Protein AF-K7LRM0-F1 (afdb_monomer)

Organism: Glycine max (NCBI:txid3847)

Nearest PDB structures (foldseek):
  7x8k-assembly1_A  TM=9.195E-01  e=2.217E-17  Arabidopsis thaliana
  7x8j-assembly2_B  TM=9.019E-01  e=2.367E-17  Arabidopsis thaliana
  7x8k-assembly4_D  TM=9.002E-01  e=2.076E-17  Arabidopsis thaliana
  7d73-assembly1_A  TM=8.887E-01  e=2.145E-09  Homo sapiens
  7d72-assembly1_C  TM=8.377E-01  e=1.761E-09  Homo sapiens

pLDDT: mean 86.2, std 14.59, range [34.66, 98.19]

Mean predicted aligned error: 10.15 Å

Solvent-accessible surface area (backbone atoms only — not comparable to full-atom values): 10255 Å² total; per-residue (Å²): 134,84,72,93,77,78,64,84,67,49,74,66,57,51,50,52,51,51,52,53,51,50,50,46,56,53,48,26,69,75,68,73,47,92,81,83,89,81,85,73,94,58,91,22,55,79,35,19,65,56,38,74,39,41,78,78,66,56,62,92,81,63,61,66,46,81,47,70,46,90,50,52,51,60,67,73,61,59,68,61,54,50,54,52,44,64,74,66,71,44,36,31,29,40,33,31,33,76,55,85,73,77,83,55,101,66,82,85,71,59,67,35,81,50,52,39,35,46,30,31,55,72,47,63,76,66,51,62,88,45,73,34,46,40,72,80,45,45,44,48,53,33,43,75,70,71,24,52,43,79,46,74,58,67,83,88,47,60,78,45,59,66,85,60,87,75,132

Radius of gyration: 18.6 Å; Cα contacts (8 Å, |Δi|>4): 193; chains: 1; bounding box: 40×34×62 Å

Secondary structure (DSSP, 8-state):
---TT-----HHHHHHHHHHHHHHHHHHHHH---------SS--TTTHHHHHTHHHH--SS---EEEE-TTEEE---HHHHHHHHHHHT-SEEEEEEE--SPPPSS---SEEEEEEEEE-GGGGGS--SSS--IIIIIHHHHHHTT-EEEEEPPTTS-EEETTPPP-

InterPro domains:
  IPR005835 Nucleotidyl transferase domain [PF00483] (24-92)
  IPR029044 Nucleotide-diphospho-sugar transferases [G3DSA:3.90.550.10] (18-167)
  IPR029044 Nucleotide-diphospho-sugar transferases [SSF53448] (30-165)
  IPR050486 Mannose-1-phosphate guanyltransferase [PTHR22572] (22-97)

Foldseek 3Di:
DDDPPPPPQDPVNVVVVVVVVVVQVVCCVVVVDHDDDFDDPDAQEPCLSCLRCLVVVDDPVQAWDKFADPQKDKDDPPVVQRVVCVVQVAQKEWEKEFAPDPADPDHPDRIDTLRMMTGGSVLSVQDDNHNDYCVPGSVVVSVVVVRYHYHYDDPVMDIDGHPPDDD

Sequence (167 aa):
MASPLETFISPWNFCILMAMLNFKNVSEAELGLKITLSEEAEPLDTTGPLALAKDLLLDASREPFLVLNAYITNDYPLKQIIDFHIEHDGEATELVSQSFQEIPQKFVGNRVNAGVYLMNPSVLNRIELTPTSMETKVFLNTVADRKLYAMFLPHEGFWMEIGGQRD

Structure (mmCIF, N/CA/C/O backbone):
data_AF-K7LRM0-F1
#
_entry.id   AF-K7LRM0-F1
#
loop_
_atom_site.group_PDB
_atom_site.id
_atom_site.type_symbol
_atom_site.label_atom_id
_atom_site.label_alt_id
_atom_site.label_comp_id
_atom_site.label_asym_id
_atom_site.label_entity_id
_atom_site.label_seq_id
_atom_site.pdbx_PDB_ins_code
_atom_site.Cartn_x
_atom_site.Cartn_y
_atom_site.Cartn_z
_atom_site.occupancy
_atom_site.B_iso_or_equiv
_atom_site.auth_seq_id
_atom_site.auth_comp_id
_atom_site.auth_asym_id
_atom_site.auth_atom_id
_atom_site.pdbx_PDB_model_num
ATOM 1 N N . MET A 1 1 ? 9.275 -13.495 40.852 1.00 35.97 1 MET A N 1
ATOM 2 C CA . MET A 1 1 ? 9.362 -14.004 39.469 1.00 35.97 1 MET A CA 1
ATOM 3 C C . MET A 1 1 ? 9.220 -12.810 38.548 1.00 35.97 1 MET A C 1
ATOM 5 O O . MET A 1 1 ? 8.148 -12.222 38.529 1.00 35.97 1 MET A O 1
ATOM 9 N N . ALA A 1 2 ? 10.304 -12.400 37.891 1.00 34.66 2 ALA A N 1
ATOM 10 C CA . ALA A 1 2 ? 10.236 -11.462 36.773 1.00 34.66 2 ALA A CA 1
A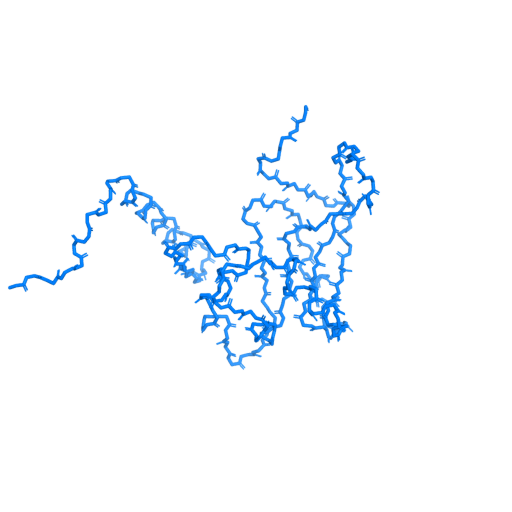TOM 11 C C . ALA A 1 2 ? 9.718 -12.217 35.533 1.00 34.66 2 ALA A C 1
ATOM 13 O O . ALA A 1 2 ? 9.943 -13.424 35.417 1.00 34.66 2 ALA A O 1
ATOM 14 N N . SER A 1 3 ? 8.942 -11.547 34.682 1.00 39.19 3 SER A N 1
ATOM 15 C CA . SER A 1 3 ? 8.219 -12.158 33.559 1.00 39.19 3 SER A CA 1
ATOM 16 C C . SER A 1 3 ? 9.134 -12.557 32.388 1.00 39.19 3 SER A C 1
ATOM 18 O O . SER A 1 3 ? 10.166 -11.917 32.205 1.00 39.19 3 SER A O 1
ATOM 20 N N . PRO A 1 4 ? 8.735 -13.519 31.529 1.00 45.22 4 PRO A N 1
ATOM 21 C CA . PRO A 1 4 ? 9.571 -14.123 30.476 1.00 45.22 4 PRO A CA 1
ATOM 22 C C . PRO A 1 4 ? 9.921 -13.229 29.267 1.00 45.22 4 PRO A C 1
ATOM 24 O O . PRO A 1 4 ? 10.284 -13.754 28.222 1.00 45.22 4 PRO A O 1
ATOM 27 N N . LEU A 1 5 ? 9.798 -11.904 29.371 1.00 44.56 5 LEU A N 1
ATOM 28 C CA . LEU A 1 5 ? 10.019 -10.967 28.258 1.00 44.56 5 LEU A CA 1
ATOM 29 C C . LEU A 1 5 ? 11.424 -10.347 28.228 1.00 44.56 5 LEU A C 1
ATOM 31 O O . LEU A 1 5 ? 11.705 -9.508 27.379 1.00 44.56 5 LEU A O 1
ATOM 35 N N . GLU A 1 6 ? 12.345 -10.801 29.079 1.00 42.97 6 GLU A N 1
ATOM 36 C CA . GLU A 1 6 ? 13.778 -10.524 28.910 1.00 42.97 6 GLU A CA 1
ATOM 37 C C . GLU A 1 6 ? 14.394 -11.487 27.881 1.00 42.97 6 GLU A C 1
ATOM 39 O O . GLU A 1 6 ? 15.360 -12.203 28.140 1.00 42.97 6 GLU A O 1
ATOM 44 N N . THR A 1 7 ? 13.816 -11.537 26.681 1.00 53.78 7 THR A N 1
ATOM 45 C CA . THR A 1 7 ? 14.545 -12.018 25.506 1.00 53.78 7 THR A CA 1
ATOM 46 C C . THR A 1 7 ? 15.757 -11.115 25.326 1.00 53.78 7 THR A C 1
ATOM 48 O O . THR A 1 7 ? 15.626 -9.895 25.279 1.00 53.78 7 THR A O 1
ATOM 51 N N . PHE A 1 8 ? 16.943 -11.718 25.278 1.00 60.47 8 PHE A N 1
ATOM 52 C CA . PHE A 1 8 ? 18.229 -11.039 25.165 1.00 60.47 8 PHE A CA 1
ATOM 53 C C . PHE A 1 8 ? 18.291 -10.276 23.830 1.00 60.47 8 PHE A C 1
ATOM 55 O O . PHE A 1 8 ? 18.728 -10.813 22.812 1.00 60.47 8 PHE A O 1
ATOM 62 N N . ILE A 1 9 ? 17.798 -9.036 23.807 1.00 67.75 9 ILE A N 1
ATOM 63 C CA . ILE A 1 9 ? 17.942 -8.147 22.655 1.00 67.75 9 ILE A CA 1
ATOM 64 C C . ILE A 1 9 ? 19.441 -7.909 22.493 1.00 67.75 9 ILE A C 1
ATOM 66 O O . ILE A 1 9 ? 20.120 -7.512 23.442 1.00 67.75 9 ILE A O 1
ATOM 70 N N . SER A 1 10 ? 19.978 -8.187 21.302 1.00 86.38 10 SER A N 1
ATOM 71 C CA . SER A 1 10 ? 21.391 -7.921 21.043 1.00 86.38 10 SER A CA 1
ATOM 72 C C . SER A 1 10 ? 21.679 -6.435 21.322 1.00 86.38 10 SER A C 1
ATOM 74 O O . SER A 1 10 ? 20.832 -5.587 21.021 1.00 86.38 10 SER A O 1
ATOM 76 N N . PRO A 1 11 ? 22.860 -6.070 21.854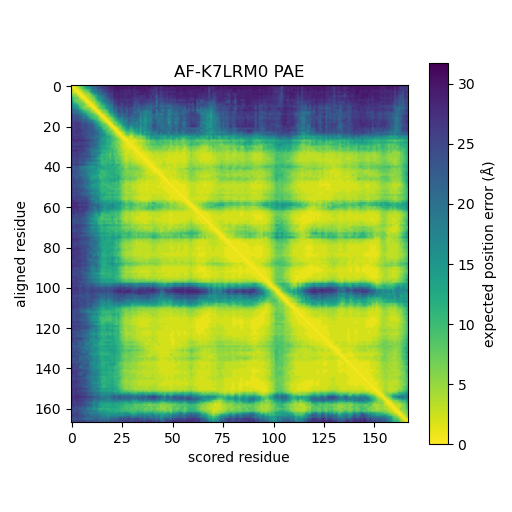 1.00 87.69 11 PRO A N 1
ATOM 77 C CA . PRO A 1 11 ? 23.209 -4.662 22.054 1.00 87.69 11 PRO A CA 1
ATOM 78 C C . PRO A 1 11 ? 23.027 -3.824 20.781 1.00 87.69 11 PRO A C 1
ATOM 80 O O . PRO A 1 11 ? 22.669 -2.654 20.845 1.00 87.69 11 PRO A O 1
ATOM 83 N N . TRP A 1 12 ? 23.217 -4.449 19.616 1.00 85.00 12 TRP A N 1
ATOM 84 C CA . TRP A 1 12 ? 23.037 -3.823 18.313 1.00 85.00 12 TRP A CA 1
ATOM 85 C C . TRP A 1 12 ? 21.563 -3.503 18.017 1.00 85.00 12 TRP A C 1
ATOM 87 O O . TRP A 1 12 ? 21.241 -2.363 17.688 1.00 85.00 12 TRP A O 1
ATOM 97 N N . ASN A 1 13 ? 20.658 -4.463 18.230 1.00 86.06 13 ASN A N 1
ATOM 98 C CA . ASN A 1 13 ? 19.216 -4.258 18.053 1.00 86.06 13 ASN A CA 1
ATOM 99 C C . ASN A 1 13 ? 18.684 -3.209 19.037 1.00 86.06 13 ASN A C 1
ATOM 101 O O . ASN A 1 13 ? 17.864 -2.372 18.666 1.00 86.06 13 ASN A O 1
ATOM 105 N N . PHE A 1 14 ? 19.193 -3.204 20.273 1.00 88.25 14 PHE A N 1
ATOM 106 C CA . PHE A 1 14 ? 18.837 -2.191 21.264 1.00 88.25 14 PHE A CA 1
ATOM 107 C C . PHE A 1 14 ? 19.265 -0.784 20.821 1.00 88.25 14 PHE A C 1
ATOM 109 O O . PHE A 1 14 ? 18.474 0.155 20.909 1.00 88.25 14 PHE A O 1
ATOM 116 N N . CYS A 1 15 ? 20.484 -0.628 20.291 1.00 91.62 15 CYS A N 1
ATOM 117 C CA . CYS A 1 15 ? 20.950 0.654 19.760 1.00 91.62 15 CYS A CA 1
ATOM 118 C C . CYS A 1 15 ? 20.103 1.146 18.579 1.00 91.62 15 CYS A C 1
ATOM 120 O O . CYS A 1 15 ? 19.787 2.335 18.536 1.00 91.62 15 CYS A O 1
ATOM 122 N N . ILE A 1 16 ? 19.705 0.265 17.651 1.00 89.38 16 ILE A N 1
ATOM 123 C CA . ILE A 1 16 ? 18.810 0.653 16.547 1.00 89.38 16 ILE A CA 1
ATOM 124 C C . ILE A 1 16 ? 17.469 1.128 17.084 1.00 89.38 16 ILE A C 1
ATOM 126 O O . ILE A 1 16 ? 17.017 2.207 16.706 1.00 89.38 16 ILE A O 1
ATOM 130 N N . LEU A 1 17 ? 16.849 0.352 17.976 1.00 88.19 17 LEU A N 1
ATOM 131 C CA . LEU A 1 17 ? 15.549 0.704 18.533 1.00 88.19 17 LEU A CA 1
ATOM 132 C C . LEU A 1 17 ? 15.609 2.074 19.221 1.00 88.19 17 LEU A C 1
ATOM 134 O O . LEU A 1 17 ? 14.747 2.918 18.993 1.00 88.19 17 LEU A O 1
ATOM 138 N N . MET A 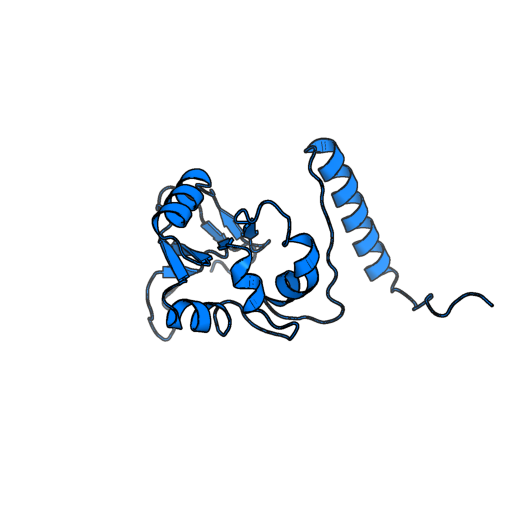1 18 ? 16.667 2.341 19.990 1.00 92.50 18 MET A N 1
ATOM 139 C CA . MET A 1 18 ? 16.865 3.646 20.627 1.00 92.50 18 MET A CA 1
ATOM 140 C C . MET A 1 18 ? 17.099 4.771 19.616 1.00 92.50 18 MET A C 1
ATOM 142 O O . MET A 1 18 ? 16.561 5.863 19.798 1.00 92.50 18 MET A O 1
ATOM 146 N N . ALA A 1 19 ? 17.842 4.523 18.536 1.00 93.06 19 ALA A N 1
ATOM 147 C CA . ALA A 1 19 ? 18.022 5.502 17.466 1.00 93.06 19 ALA A CA 1
ATOM 148 C C . ALA A 1 19 ? 16.691 5.826 16.763 1.00 93.06 19 ALA A C 1
ATOM 150 O O . ALA A 1 19 ? 16.379 7.002 16.571 1.00 93.06 19 ALA A O 1
ATOM 151 N N . MET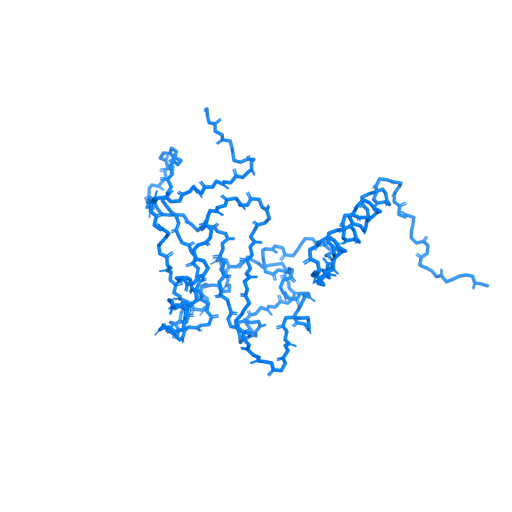 A 1 20 ? 15.879 4.810 16.451 1.00 91.94 20 MET A N 1
ATOM 152 C CA . MET A 1 20 ? 14.552 4.977 15.847 1.00 91.94 20 MET A CA 1
ATOM 153 C C . MET A 1 20 ? 13.593 5.725 16.776 1.00 91.94 20 MET A C 1
ATOM 155 O O . MET A 1 20 ? 12.904 6.641 16.332 1.00 91.94 20 MET A O 1
ATOM 159 N N . LEU A 1 21 ? 13.567 5.384 18.069 1.00 93.50 21 LEU A N 1
ATOM 160 C CA . LEU A 1 21 ? 12.735 6.071 19.061 1.00 93.50 21 LEU A CA 1
ATOM 161 C C . LEU A 1 21 ? 13.175 7.524 19.273 1.00 93.50 21 LEU A C 1
ATOM 163 O O . LEU A 1 21 ? 12.329 8.407 19.405 1.00 93.50 21 LEU A O 1
ATOM 167 N N . ASN A 1 22 ? 14.482 7.794 19.274 1.00 95.56 22 ASN A N 1
ATOM 168 C CA . ASN A 1 22 ? 14.987 9.159 19.368 1.00 95.56 22 ASN A CA 1
ATOM 169 C C . ASN A 1 22 ? 14.608 9.978 18.128 1.00 95.56 22 ASN A C 1
ATOM 171 O O . ASN A 1 22 ? 14.082 11.079 18.267 1.00 95.56 22 ASN A O 1
ATOM 175 N N . PHE A 1 23 ? 14.812 9.419 16.930 1.00 94.06 23 PHE A N 1
ATOM 176 C CA . PHE A 1 23 ? 14.395 10.047 15.677 1.00 94.06 23 PHE A CA 1
ATOM 177 C C . PHE A 1 23 ? 12.896 10.350 15.684 1.00 94.06 23 PHE A C 1
ATOM 179 O O . PHE A 1 23 ? 12.506 11.489 15.453 1.00 94.06 23 PHE A O 1
ATOM 186 N N . LYS A 1 24 ? 12.069 9.366 16.057 1.00 94.62 24 LYS A N 1
ATOM 187 C CA . LYS A 1 24 ? 10.623 9.530 16.228 1.00 94.62 24 LYS A CA 1
ATOM 188 C C . LYS A 1 24 ? 10.301 10.734 17.116 1.00 94.62 24 LYS A C 1
ATOM 190 O O . LYS A 1 24 ? 9.586 11.625 16.677 1.00 94.62 24 LYS A O 1
ATOM 195 N N . ASN A 1 25 ? 10.835 10.777 18.337 1.00 94.94 25 ASN A N 1
ATOM 196 C CA . ASN A 1 25 ? 10.505 11.828 19.303 1.00 94.94 25 ASN A CA 1
ATOM 197 C C . ASN A 1 25 ? 10.930 13.223 18.819 1.00 94.94 25 ASN A C 1
ATOM 199 O O . ASN A 1 25 ? 10.185 14.186 18.997 1.00 94.94 25 ASN A O 1
ATOM 203 N N . VAL A 1 26 ? 12.111 13.332 18.201 1.00 96.50 26 VAL A N 1
ATOM 204 C CA . VAL A 1 26 ? 12.598 14.596 17.630 1.00 96.50 26 VAL A CA 1
ATOM 205 C C . VAL A 1 26 ? 11.704 15.034 16.470 1.00 96.50 26 VAL A C 1
ATOM 207 O O . VAL A 1 26 ? 11.213 16.159 16.474 1.00 96.50 26 VAL A O 1
ATOM 210 N N . SER A 1 27 ? 11.423 14.142 15.518 1.00 95.69 27 SER A N 1
ATOM 211 C CA . SER A 1 27 ? 10.604 14.462 14.346 1.00 95.69 27 SER A CA 1
ATOM 212 C C . SER A 1 27 ? 9.155 14.797 14.698 1.00 95.69 27 SER A C 1
ATOM 214 O O . SER A 1 27 ? 8.595 15.719 14.111 1.00 95.69 27 SER A O 1
ATOM 216 N N . GLU A 1 28 ? 8.541 14.106 15.663 1.00 96.75 28 GLU A N 1
ATOM 217 C CA . GLU A 1 28 ? 7.197 14.461 16.142 1.00 96.75 28 GLU A CA 1
ATOM 218 C C . GLU A 1 28 ? 7.165 15.879 16.728 1.00 96.75 28 GLU A C 1
ATOM 220 O O . GLU A 1 28 ? 6.248 16.646 16.431 1.00 96.75 28 GLU A O 1
ATOM 225 N N . ALA A 1 29 ? 8.177 16.247 17.521 1.00 95.62 29 ALA A N 1
ATOM 226 C CA . ALA A 1 29 ? 8.261 17.567 18.140 1.00 95.62 29 ALA A CA 1
ATOM 227 C C . ALA A 1 29 ? 8.530 18.686 17.120 1.00 95.62 29 ALA A C 1
ATOM 229 O O . ALA A 1 29 ? 7.919 19.750 17.208 1.00 95.62 29 ALA A O 1
ATOM 230 N N . GLU A 1 30 ? 9.424 18.455 16.157 1.00 97.31 30 GLU A N 1
ATOM 231 C CA . GLU A 1 30 ? 9.798 19.455 15.149 1.00 97.31 30 GLU A CA 1
ATOM 232 C C . GLU A 1 30 ? 8.717 19.657 14.082 1.00 97.31 30 GLU A C 1
ATOM 234 O O . GLU A 1 30 ? 8.482 20.787 13.652 1.00 97.31 30 GLU A O 1
ATOM 239 N N . LEU A 1 31 ? 8.054 18.578 13.655 1.00 96.00 31 LEU A N 1
ATOM 240 C CA . LEU A 1 31 ? 7.084 18.612 12.555 1.00 96.00 31 LEU A CA 1
ATOM 241 C C . LEU A 1 31 ? 5.630 18.724 13.030 1.00 96.00 31 LEU A C 1
ATOM 243 O O . LEU A 1 31 ? 4.743 18.967 12.214 1.00 96.00 31 LEU A O 1
ATOM 247 N N . GLY A 1 32 ? 5.361 18.524 14.324 1.00 95.62 32 GLY A N 1
ATOM 248 C CA . GLY A 1 32 ? 3.998 18.498 14.864 1.00 95.62 32 GLY A CA 1
ATOM 249 C C . GLY A 1 32 ? 3.165 17.317 14.353 1.00 95.62 32 GLY A C 1
ATOM 250 O O . GLY A 1 32 ? 1.939 17.404 14.294 1.00 95.62 32 GLY A O 1
ATOM 251 N N . LEU A 1 33 ? 3.823 16.225 13.955 1.00 93.75 33 LEU A N 1
ATOM 252 C CA . LEU A 1 33 ? 3.190 15.009 13.443 1.00 93.75 33 LEU A CA 1
ATOM 253 C C . LEU A 1 33 ? 3.114 13.942 14.536 1.00 93.75 33 LEU A C 1
ATOM 255 O O . LEU A 1 33 ? 3.954 13.898 15.428 1.00 93.75 33 LEU A O 1
ATOM 259 N N . LYS A 1 34 ? 2.136 13.038 14.433 1.00 92.69 34 LYS A N 1
ATOM 260 C CA . LYS A 1 34 ? 2.124 11.782 15.193 1.00 92.69 34 LYS A CA 1
ATOM 261 C C . LYS A 1 34 ? 2.770 10.696 14.341 1.00 92.69 34 LYS A C 1
ATOM 263 O O . LYS A 1 34 ? 2.265 10.368 13.271 1.00 92.69 34 LYS A O 1
ATOM 268 N N . ILE A 1 35 ? 3.839 10.098 14.842 1.00 94.06 35 ILE A N 1
ATOM 269 C CA . ILE A 1 35 ? 4.532 8.974 14.218 1.00 94.06 35 ILE A CA 1
ATOM 270 C C . ILE A 1 35 ? 4.181 7.717 15.014 1.00 94.06 35 ILE A C 1
ATOM 272 O O . ILE A 1 35 ? 4.200 7.705 16.244 1.00 94.06 35 ILE A O 1
ATOM 276 N N . THR A 1 36 ? 3.846 6.633 14.322 1.00 91.81 36 THR A N 1
ATOM 277 C CA . THR A 1 36 ? 3.626 5.318 14.938 1.00 91.81 36 THR A CA 1
ATOM 278 C C . THR A 1 36 ? 4.557 4.322 14.268 1.00 91.81 36 THR A C 1
ATOM 280 O O . THR A 1 36 ? 4.671 4.319 13.047 1.00 91.81 36 THR A O 1
ATOM 283 N N . LEU A 1 37 ? 5.251 3.515 15.068 1.00 91.19 37 LEU A N 1
ATOM 284 C CA . LEU A 1 37 ? 6.134 2.466 14.570 1.00 91.19 37 LEU A CA 1
ATOM 285 C C . LEU A 1 37 ? 5.374 1.139 14.599 1.00 91.19 37 LEU A C 1
ATOM 287 O O . LEU A 1 37 ? 4.751 0.814 15.610 1.00 91.19 37 LEU A O 1
ATOM 291 N N . SER A 1 38 ? 5.427 0.397 13.497 1.00 90.94 38 SER A N 1
ATOM 292 C CA . SER A 1 38 ? 4.918 -0.971 13.388 1.00 90.94 38 SER A CA 1
ATOM 293 C C . SER A 1 38 ? 6.110 -1.874 13.097 1.00 90.94 38 SER A C 1
ATOM 295 O O . SER A 1 38 ? 6.843 -1.627 12.142 1.00 90.94 38 SER A O 1
ATOM 297 N N . GLU A 1 39 ? 6.357 -2.846 13.972 1.00 88.25 39 GLU A N 1
ATOM 298 C CA . GLU A 1 39 ? 7.489 -3.764 13.864 1.00 88.25 39 GLU A CA 1
ATOM 299 C C . GLU A 1 39 ? 7.020 -5.106 13.303 1.00 88.25 39 GLU A C 1
ATOM 301 O O . GLU A 1 39 ? 6.070 -5.714 13.799 1.00 88.25 39 GLU A O 1
ATOM 306 N N . GLU A 1 40 ? 7.718 -5.568 12.274 1.00 89.44 40 GLU A N 1
ATOM 307 C CA . GLU A 1 40 ? 7.590 -6.912 11.731 1.00 89.44 40 GLU A CA 1
ATOM 308 C C . GLU A 1 40 ? 8.497 -7.872 12.508 1.00 89.44 40 GLU A C 1
ATOM 310 O O . GLU A 1 40 ? 9.710 -7.679 12.562 1.00 89.44 40 GLU A O 1
ATOM 315 N N . ALA A 1 41 ? 7.926 -8.936 13.081 1.00 88.94 41 ALA A N 1
ATOM 316 C CA . ALA A 1 41 ? 8.717 -9.988 13.730 1.00 88.94 41 ALA A CA 1
ATOM 317 C C . ALA A 1 41 ? 9.534 -10.813 12.717 1.00 88.94 41 ALA A C 1
ATOM 319 O O . ALA A 1 41 ? 10.599 -11.339 13.041 1.00 88.94 41 ALA A O 1
ATOM 320 N N . GLU 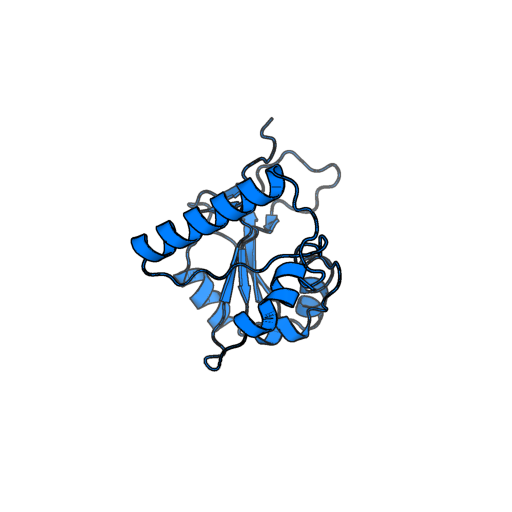A 1 42 ? 9.024 -10.922 11.490 1.00 90.25 42 GLU A N 1
ATOM 321 C CA . GLU A 1 42 ? 9.615 -11.635 10.361 1.00 90.25 42 GLU A CA 1
ATOM 322 C C . GLU A 1 42 ? 9.320 -10.828 9.088 1.00 90.25 42 GLU A C 1
ATOM 324 O O . GLU A 1 42 ? 8.275 -10.183 9.045 1.00 90.25 42 GLU A O 1
ATOM 329 N N . PRO A 1 43 ? 10.165 -10.858 8.042 1.00 91.50 43 PRO A N 1
ATOM 330 C CA . PRO A 1 43 ? 9.878 -10.138 6.802 1.00 91.50 43 PRO A CA 1
ATOM 331 C C . PRO A 1 43 ? 8.575 -10.621 6.143 1.00 91.50 43 PRO A C 1
ATOM 333 O O . PRO A 1 43 ? 8.475 -11.785 5.745 1.00 91.50 43 PRO A O 1
ATOM 336 N N . LEU A 1 44 ? 7.595 -9.727 5.985 1.00 93.56 44 LEU A N 1
ATOM 337 C CA . LEU A 1 44 ? 6.285 -10.026 5.390 1.00 93.56 44 LEU A CA 1
ATOM 338 C C . LEU A 1 44 ? 6.115 -9.454 3.965 1.00 93.56 44 LEU A C 1
ATOM 340 O O . LEU A 1 44 ? 5.001 -9.428 3.435 1.00 93.56 44 LEU A O 1
ATOM 344 N N . ASP A 1 45 ? 7.217 -9.064 3.316 1.00 93.44 45 ASP A N 1
ATOM 345 C CA . ASP A 1 45 ? 7.238 -8.490 1.958 1.00 93.44 45 ASP A CA 1
ATOM 346 C C . ASP A 1 45 ? 6.442 -7.159 1.871 1.00 93.44 45 ASP A C 1
ATOM 348 O O . ASP A 1 45 ? 6.035 -6.593 2.886 1.00 93.44 45 ASP A O 1
ATOM 352 N N . THR A 1 46 ? 6.250 -6.591 0.677 1.00 92.88 46 THR A N 1
ATOM 353 C CA . THR A 1 46 ? 5.821 -5.186 0.517 1.00 92.88 46 THR A CA 1
ATOM 354 C C . THR A 1 46 ? 4.413 -4.852 1.025 1.00 92.88 46 THR A C 1
ATOM 356 O O . THR A 1 46 ? 4.113 -3.676 1.231 1.00 92.88 46 THR A O 1
ATOM 359 N N . THR A 1 47 ? 3.539 -5.838 1.267 1.00 94.12 47 THR A N 1
ATOM 360 C CA . THR A 1 47 ? 2.201 -5.590 1.860 1.00 94.12 47 THR A CA 1
ATOM 361 C C . THR A 1 47 ? 2.087 -5.957 3.330 1.00 94.12 47 THR A C 1
ATOM 363 O O . THR A 1 47 ? 1.148 -5.513 3.994 1.00 94.12 47 THR A O 1
ATOM 366 N N . GLY A 1 48 ? 3.057 -6.696 3.858 1.00 93.69 48 GLY A N 1
ATOM 367 C CA . GLY A 1 48 ? 3.140 -7.070 5.261 1.00 93.69 48 GLY A CA 1
ATOM 368 C C . GLY A 1 48 ? 2.983 -5.912 6.251 1.00 93.69 48 GLY A C 1
ATOM 369 O O . GLY A 1 48 ? 2.103 -5.987 7.116 1.00 93.69 48 GLY A O 1
ATOM 370 N N . PRO A 1 49 ? 3.737 -4.804 6.091 1.00 94.19 49 PRO A N 1
ATOM 371 C CA . PRO A 1 49 ? 3.580 -3.611 6.922 1.00 94.19 49 PRO A CA 1
ATOM 372 C C . PRO A 1 49 ? 2.148 -3.066 6.955 1.00 94.19 49 PRO A C 1
ATOM 374 O O . PRO A 1 49 ? 1.662 -2.652 8.006 1.00 94.19 49 PRO A O 1
ATOM 377 N N . LEU A 1 50 ? 1.441 -3.090 5.819 1.00 95.56 50 LEU A N 1
ATOM 378 C CA . LEU A 1 50 ? 0.060 -2.607 5.733 1.00 95.56 50 LEU A CA 1
ATOM 379 C C . LEU A 1 50 ? -0.912 -3.549 6.446 1.00 95.56 50 LEU A C 1
ATOM 381 O O . LEU A 1 50 ? -1.854 -3.084 7.086 1.00 95.56 50 LEU A O 1
ATOM 385 N N . ALA A 1 51 ? -0.680 -4.862 6.359 1.00 94.19 51 ALA A N 1
ATOM 386 C CA . ALA A 1 51 ? -1.473 -5.853 7.079 1.00 94.19 51 ALA A CA 1
ATOM 387 C C . ALA A 1 51 ? -1.323 -5.690 8.600 1.00 94.19 51 ALA A C 1
ATOM 389 O O . ALA A 1 51 ? -2.324 -5.697 9.317 1.00 94.19 51 ALA A O 1
ATOM 390 N N . LEU A 1 52 ? -0.093 -5.485 9.085 1.00 94.69 52 LEU A N 1
ATOM 391 C CA . LEU A 1 52 ? 0.192 -5.245 10.504 1.00 94.69 52 LEU A CA 1
ATOM 392 C C . LEU A 1 52 ? -0.379 -3.916 11.004 1.00 94.69 52 LEU A C 1
ATOM 394 O O . LEU A 1 52 ? -0.897 -3.841 12.117 1.00 94.69 52 LEU A O 1
ATOM 398 N N . ALA A 1 53 ? -0.304 -2.868 10.185 1.00 93.94 53 ALA A N 1
ATOM 399 C CA . ALA A 1 53 ? -0.791 -1.538 10.532 1.00 93.94 53 ALA A CA 1
ATOM 400 C C . ALA A 1 53 ? -2.286 -1.332 10.233 1.00 93.94 53 ALA A C 1
ATOM 402 O O . ALA A 1 53 ? -2.778 -0.212 10.365 1.00 93.94 53 ALA A O 1
ATOM 403 N N . LYS A 1 54 ? -3.032 -2.375 9.845 1.00 94.38 54 LYS A N 1
ATOM 404 C CA . LYS A 1 54 ? -4.424 -2.255 9.384 1.00 94.38 54 LYS A CA 1
ATOM 405 C C . LYS A 1 54 ? -5.323 -1.492 10.362 1.00 94.38 54 LYS A C 1
ATOM 407 O O . LYS A 1 54 ? -6.056 -0.606 9.934 1.00 94.38 54 LYS A O 1
ATOM 412 N N . ASP A 1 55 ? -5.224 -1.769 11.661 1.00 91.25 55 ASP A N 1
ATOM 413 C CA . ASP A 1 55 ? -6.033 -1.095 12.690 1.00 91.25 55 ASP A CA 1
ATOM 414 C C . ASP A 1 55 ? -5.638 0.377 12.909 1.00 91.25 55 ASP A C 1
ATOM 416 O O . ASP A 1 55 ? -6.425 1.159 13.436 1.00 91.25 55 ASP A O 1
ATOM 420 N N . LEU A 1 56 ? -4.427 0.768 12.499 1.00 90.56 56 LEU A N 1
ATOM 421 C CA . LEU A 1 56 ? -3.953 2.155 12.535 1.00 90.56 56 LEU A CA 1
ATOM 422 C C . LEU A 1 56 ? -4.378 2.936 11.287 1.00 90.56 56 LEU A C 1
ATOM 424 O O . LEU A 1 56 ? -4.568 4.146 11.362 1.00 90.56 56 LEU A O 1
ATOM 428 N N . LEU A 1 57 ? -4.494 2.244 10.150 1.00 92.81 57 LEU A N 1
ATOM 429 C CA . LEU A 1 57 ? -4.889 2.811 8.858 1.00 92.81 57 LEU A CA 1
ATOM 430 C C . LEU A 1 57 ? -6.416 2.890 8.693 1.00 92.81 57 LEU A C 1
ATOM 432 O O . LEU A 1 57 ? -6.913 3.633 7.850 1.00 92.81 57 LEU A O 1
ATOM 436 N N . LEU A 1 58 ? -7.172 2.118 9.478 1.00 91.81 58 LEU A N 1
ATOM 437 C CA . LEU A 1 58 ? -8.631 2.148 9.498 1.00 91.81 58 LEU A CA 1
ATOM 438 C C . LEU A 1 58 ? -9.139 3.132 10.552 1.00 91.81 58 LEU A C 1
ATOM 440 O O . LEU A 1 58 ? -9.256 2.793 11.728 1.00 91.81 58 LEU A O 1
ATOM 444 N N . ASP A 1 59 ? -9.537 4.323 10.115 1.00 86.50 59 ASP A N 1
ATOM 445 C CA . ASP A 1 59 ? -10.266 5.269 10.954 1.00 86.50 59 ASP A CA 1
ATOM 446 C C . ASP A 1 59 ? -11.703 5.523 10.453 1.00 86.50 59 ASP A C 1
ATOM 448 O O . ASP A 1 59 ? -12.184 4.945 9.470 1.00 86.50 59 ASP A O 1
ATOM 452 N N . ALA A 1 60 ? -12.430 6.371 11.183 1.00 82.44 60 ALA A N 1
ATOM 453 C CA . ALA A 1 60 ? -13.811 6.715 10.863 1.00 82.44 60 ALA A CA 1
ATOM 454 C C . ALA A 1 60 ? -13.951 7.620 9.625 1.00 82.44 60 ALA A C 1
ATOM 456 O O . ALA A 1 60 ? -15.047 7.681 9.068 1.00 82.44 60 ALA A O 1
ATOM 457 N N . SER A 1 61 ? -12.883 8.309 9.202 1.00 89.44 61 SER A N 1
ATOM 458 C CA . SER A 1 61 ? -12.911 9.229 8.056 1.00 89.44 61 SER A CA 1
ATOM 459 C C . SER A 1 61 ? -13.073 8.479 6.736 1.00 89.44 61 SER A C 1
ATOM 461 O O . SER A 1 61 ? -13.721 8.978 5.819 1.00 89.44 61 SER A O 1
ATOM 463 N N . ARG A 1 62 ? -12.529 7.253 6.670 1.00 87.12 62 ARG A N 1
ATOM 464 C CA . ARG A 1 62 ? -12.422 6.452 5.441 1.00 87.12 62 ARG A CA 1
ATOM 465 C C . ARG A 1 62 ? -11.645 7.156 4.322 1.00 87.12 62 ARG A C 1
ATOM 467 O O . ARG A 1 62 ? -11.767 6.745 3.170 1.00 87.12 62 ARG A O 1
ATOM 474 N N . GLU A 1 63 ? -10.868 8.186 4.648 1.00 93.69 63 GLU A N 1
ATOM 475 C CA . GLU A 1 63 ? -10.074 8.923 3.673 1.00 93.69 63 GLU A CA 1
ATOM 476 C C . GLU A 1 63 ? -8.956 8.045 3.083 1.00 93.69 63 GLU A C 1
ATOM 478 O O . GLU A 1 63 ? -8.470 7.120 3.747 1.00 93.69 63 GLU A O 1
ATOM 483 N N . PRO A 1 64 ? -8.537 8.311 1.833 1.00 95.88 64 PRO A N 1
ATOM 484 C CA . PRO A 1 64 ? -7.386 7.641 1.256 1.00 95.88 64 PRO A CA 1
ATOM 485 C C . PRO A 1 64 ? -6.103 7.955 2.034 1.00 95.88 64 PRO A C 1
ATOM 487 O O . PRO A 1 64 ? -5.899 9.079 2.492 1.00 95.88 64 PRO A O 1
ATOM 490 N N . PHE A 1 65 ? -5.192 6.989 2.108 1.00 95.69 65 PHE A N 1
ATOM 491 C CA . PHE A 1 65 ? -3.880 7.151 2.734 1.00 95.69 65 PHE A CA 1
ATOM 492 C C . PHE A 1 65 ? -2.752 6.945 1.720 1.00 95.69 65 PHE A C 1
ATOM 494 O O . PHE A 1 65 ? -2.864 6.164 0.771 1.00 95.69 65 PHE A O 1
ATOM 501 N N . LEU A 1 66 ? -1.656 7.678 1.923 1.00 94.88 66 LEU A N 1
ATOM 502 C CA . LEU A 1 66 ? -0.463 7.612 1.086 1.00 94.88 66 LEU A CA 1
ATOM 503 C C . LEU A 1 66 ? 0.486 6.529 1.614 1.00 94.88 66 LEU A C 1
ATOM 505 O O . LEU A 1 66 ? 0.820 6.514 2.799 1.00 94.88 66 LEU A O 1
ATOM 509 N N . VAL A 1 67 ? 0.955 5.661 0.724 1.00 95.00 67 VAL A N 1
ATOM 510 C CA . VAL A 1 67 ? 1.991 4.660 0.992 1.00 95.00 67 VAL A CA 1
ATOM 511 C C . VAL A 1 67 ? 3.214 5.005 0.153 1.00 95.00 67 VAL A C 1
ATOM 513 O O . VAL A 1 67 ? 3.106 5.209 -1.057 1.00 95.00 67 VAL A O 1
ATOM 516 N N . LEU A 1 68 ? 4.371 5.078 0.807 1.00 92.62 68 LEU A N 1
ATOM 517 C CA . LEU A 1 68 ? 5.649 5.431 0.198 1.00 92.62 68 LEU A CA 1
ATOM 518 C C . LEU A 1 68 ? 6.690 4.373 0.549 1.00 92.62 68 LEU A C 1
ATOM 520 O O . LEU A 1 68 ? 6.889 4.062 1.725 1.00 92.62 68 LEU A O 1
ATOM 524 N N . ASN A 1 69 ? 7.407 3.881 -0.455 1.00 90.50 69 ASN A N 1
ATOM 525 C CA . ASN A 1 69 ? 8.632 3.130 -0.220 1.00 90.50 69 ASN A CA 1
ATOM 526 C C . ASN A 1 69 ? 9.720 4.088 0.290 1.00 90.50 69 ASN A C 1
ATOM 528 O O . ASN A 1 69 ? 10.018 5.102 -0.337 1.00 90.50 69 ASN A O 1
ATOM 532 N N . ALA A 1 70 ? 10.348 3.753 1.420 1.00 88.81 70 ALA A N 1
ATOM 533 C CA . ALA A 1 70 ? 11.261 4.656 2.133 1.00 88.81 70 ALA A CA 1
ATOM 534 C C . ALA A 1 70 ? 12.585 4.957 1.400 1.00 88.81 70 ALA A C 1
ATOM 536 O O . ALA A 1 70 ? 13.314 5.864 1.792 1.00 88.81 70 ALA A O 1
ATOM 537 N N . TYR A 1 71 ? 12.906 4.196 0.356 1.00 86.50 71 TYR A N 1
ATOM 538 C CA . TYR A 1 71 ? 14.106 4.365 -0.464 1.00 86.50 71 TYR A CA 1
ATOM 539 C C . TYR A 1 71 ? 13.830 5.130 -1.769 1.00 86.50 71 TYR A C 1
ATOM 541 O O . TYR A 1 71 ? 14.729 5.277 -2.594 1.00 86.50 71 TYR A O 1
ATOM 549 N N . ILE A 1 72 ? 12.605 5.627 -1.966 1.00 85.62 72 ILE A N 1
ATOM 550 C CA . ILE A 1 72 ? 12.251 6.476 -3.102 1.00 85.62 72 ILE A CA 1
ATOM 551 C C . ILE A 1 72 ? 12.327 7.939 -2.687 1.00 85.62 72 ILE A C 1
ATOM 553 O O . ILE A 1 72 ? 11.692 8.369 -1.721 1.00 85.62 72 ILE A O 1
ATOM 557 N N . THR A 1 73 ? 13.045 8.724 -3.482 1.00 82.31 73 THR A N 1
ATOM 558 C CA . THR A 1 73 ? 13.011 10.183 -3.391 1.00 82.31 73 THR A CA 1
ATOM 559 C C . THR A 1 73 ? 12.396 10.724 -4.671 1.00 82.31 73 THR A C 1
ATOM 561 O O . THR A 1 73 ? 12.876 10.426 -5.769 1.00 82.31 73 THR A O 1
ATOM 564 N N . ASN A 1 74 ? 11.336 11.519 -4.532 1.00 79.56 74 ASN A N 1
ATOM 565 C CA . ASN A 1 74 ? 10.645 12.127 -5.660 1.00 79.56 74 ASN A CA 1
ATOM 566 C C . ASN A 1 74 ? 9.949 13.434 -5.263 1.00 79.56 74 ASN A C 1
ATOM 568 O O . ASN A 1 74 ? 9.550 13.601 -4.108 1.00 79.56 74 ASN A O 1
ATOM 572 N N . ASP A 1 75 ? 9.759 14.324 -6.234 1.00 81.19 75 ASP A N 1
ATOM 573 C CA . ASP A 1 75 ? 8.784 15.406 -6.124 1.00 81.19 75 ASP A CA 1
ATOM 574 C C . ASP A 1 75 ? 7.382 14.803 -6.250 1.00 81.19 75 ASP A C 1
ATOM 576 O O . ASP A 1 75 ? 6.948 14.403 -7.330 1.00 81.19 75 ASP A O 1
ATOM 580 N N . TYR A 1 76 ? 6.658 14.701 -5.136 1.00 82.50 76 TYR A N 1
ATOM 581 C CA . TYR A 1 76 ? 5.307 14.144 -5.134 1.00 82.50 76 TYR A CA 1
ATOM 582 C C . TYR A 1 76 ? 4.282 15.239 -5.475 1.00 82.50 76 TYR A C 1
ATOM 584 O O . TYR A 1 76 ? 4.035 16.108 -4.633 1.00 82.50 76 TYR A O 1
ATOM 592 N N . PRO A 1 77 ? 3.614 15.221 -6.650 1.00 89.31 77 PRO A N 1
ATOM 593 C CA . PRO A 1 77 ? 2.561 16.183 -6.962 1.00 89.31 77 PRO A CA 1
ATOM 594 C C . PRO A 1 77 ? 1.261 15.820 -6.222 1.00 89.31 77 PRO A C 1
ATOM 596 O O . PRO A 1 77 ? 0.254 15.486 -6.842 1.00 89.31 77 PRO A O 1
ATOM 599 N N . LEU A 1 78 ? 1.275 15.878 -4.883 1.00 91.69 78 LEU A N 1
ATOM 600 C CA . LEU A 1 78 ? 0.235 15.336 -3.994 1.00 91.69 78 LEU A CA 1
ATOM 601 C C . LEU A 1 78 ? -1.182 15.736 -4.405 1.00 91.69 78 LEU A C 1
ATOM 603 O O . LEU A 1 78 ? -2.065 14.887 -4.459 1.00 91.69 78 LEU A O 1
ATOM 607 N N . LYS A 1 79 ? -1.391 17.006 -4.769 1.00 93.38 79 LYS A N 1
ATOM 608 C CA . LYS A 1 79 ? -2.700 17.472 -5.232 1.00 93.38 79 LYS A CA 1
ATOM 609 C C . LYS A 1 79 ? -3.167 16.725 -6.486 1.00 93.38 79 LYS A C 1
ATOM 611 O O . LYS A 1 79 ? -4.306 16.288 -6.533 1.00 93.38 79 LYS A O 1
ATOM 616 N N . GLN A 1 80 ? -2.294 16.565 -7.477 1.00 94.50 80 GLN A N 1
ATOM 617 C CA . GLN A 1 80 ? -2.630 15.890 -8.734 1.00 94.50 80 GLN A CA 1
ATOM 618 C C . GLN A 1 80 ? -2.896 14.401 -8.500 1.00 94.50 80 GLN A C 1
ATOM 620 O O . GLN A 1 80 ? -3.803 13.846 -9.106 1.00 94.50 80 GLN A O 1
ATOM 625 N N . ILE A 1 81 ? -2.147 13.777 -7.584 1.00 95.00 81 ILE A N 1
ATOM 626 C CA . ILE A 1 81 ? -2.359 12.380 -7.182 1.00 95.00 81 ILE A CA 1
ATOM 627 C C . ILE A 1 81 ? -3.744 12.216 -6.547 1.00 95.00 81 ILE A C 1
ATOM 629 O O . ILE A 1 81 ? -4.481 11.301 -6.912 1.00 95.00 81 ILE A O 1
ATOM 633 N N . ILE A 1 82 ? -4.111 13.115 -5.628 1.00 96.06 82 ILE A N 1
ATOM 634 C CA . ILE A 1 82 ? -5.419 13.109 -4.963 1.00 96.06 82 ILE A CA 1
ATOM 635 C C . ILE A 1 82 ? -6.542 13.362 -5.972 1.00 96.06 82 ILE A C 1
ATOM 637 O O . ILE A 1 82 ? -7.491 12.583 -6.016 1.00 96.06 82 ILE A O 1
ATOM 641 N N . ASP A 1 83 ? -6.423 14.403 -6.803 1.00 96.94 83 ASP A N 1
ATOM 642 C CA . ASP A 1 83 ? -7.421 14.739 -7.826 1.00 96.94 83 ASP A CA 1
ATOM 643 C C . ASP A 1 83 ? -7.650 13.538 -8.764 1.00 96.94 83 ASP A C 1
ATOM 645 O O . ASP A 1 83 ? -8.789 13.127 -8.981 1.00 96.94 83 ASP A O 1
ATOM 649 N N . PHE A 1 84 ? -6.565 12.921 -9.249 1.00 97.38 84 PHE A N 1
ATOM 650 C CA . PHE A 1 84 ? -6.624 11.743 -10.113 1.00 97.38 84 PHE A CA 1
ATOM 651 C C . PHE A 1 84 ? -7.297 10.556 -9.413 1.00 97.38 84 PHE A C 1
ATOM 653 O O . PHE A 1 84 ? -8.134 9.883 -10.011 1.00 97.38 84 PHE A O 1
ATOM 660 N N . HIS A 1 85 ? -6.954 10.284 -8.153 1.00 97.75 85 HIS A N 1
ATOM 661 C CA . HIS A 1 85 ? -7.541 9.174 -7.400 1.00 97.75 85 HIS A CA 1
ATOM 662 C C . HIS A 1 85 ? -9.045 9.359 -7.169 1.00 97.75 85 HIS A C 1
ATOM 664 O O . HIS A 1 85 ? -9.810 8.414 -7.361 1.00 97.75 85 HIS A O 1
ATOM 670 N N . ILE A 1 86 ? -9.471 10.578 -6.822 1.00 96.12 86 ILE A N 1
ATOM 671 C CA . ILE A 1 86 ? -10.888 10.920 -6.649 1.00 96.12 86 ILE A CA 1
ATOM 672 C C . ILE A 1 86 ? -11.643 10.790 -7.977 1.00 96.12 86 ILE A C 1
ATOM 674 O O . ILE A 1 86 ? -12.743 10.244 -7.996 1.00 96.12 86 ILE A O 1
ATOM 678 N N . GLU A 1 87 ? -11.064 11.254 -9.089 1.00 97.44 87 GLU A N 1
ATOM 679 C CA . GLU A 1 87 ? -11.703 11.200 -10.412 1.00 97.44 87 GLU A CA 1
ATOM 680 C C . GLU A 1 87 ? -11.969 9.763 -10.889 1.00 97.44 87 GLU A C 1
ATOM 682 O O . GLU A 1 87 ? -12.988 9.502 -11.529 1.00 97.44 87 GLU A O 1
ATOM 687 N N . HIS A 1 88 ? -11.075 8.823 -10.569 1.00 96.81 88 HIS A N 1
ATOM 688 C CA . HIS A 1 88 ? -11.153 7.449 -11.071 1.00 96.81 88 HIS A CA 1
ATOM 689 C C . HIS A 1 88 ? -11.946 6.482 -10.171 1.00 96.81 88 HIS A C 1
ATOM 691 O O . HIS A 1 88 ? -12.297 5.389 -10.631 1.00 96.81 88 HIS A O 1
ATOM 697 N N . ASP A 1 89 ? -12.229 6.850 -8.914 1.00 94.56 89 ASP A N 1
ATOM 698 C CA . ASP A 1 89 ? -13.030 6.062 -7.953 1.00 94.56 89 ASP A CA 1
ATOM 699 C C . ASP A 1 89 ? -12.575 4.581 -7.827 1.00 94.56 89 ASP A C 1
ATOM 701 O O . ASP A 1 89 ? -13.351 3.609 -7.799 1.00 94.56 89 ASP A O 1
ATOM 705 N N . GLY A 1 90 ? -11.250 4.397 -7.825 1.00 96.38 90 GLY A N 1
ATOM 706 C CA . GLY A 1 90 ? -10.578 3.116 -7.613 1.00 96.38 90 GLY A CA 1
ATOM 707 C C . GLY A 1 90 ? -10.392 2.778 -6.133 1.00 96.38 90 GLY A C 1
ATOM 708 O O . GLY A 1 90 ? -10.715 3.555 -5.246 1.00 96.38 90 GLY A O 1
ATOM 709 N N . GLU A 1 91 ? -9.832 1.608 -5.841 1.00 97.19 91 GLU A N 1
ATOM 710 C CA . GLU A 1 91 ? -9.339 1.287 -4.495 1.00 97.19 91 GLU A CA 1
ATOM 711 C C . GLU A 1 91 ? -7.885 1.717 -4.293 1.00 97.19 91 GLU A C 1
ATOM 713 O O . GLU A 1 91 ? -7.472 1.970 -3.165 1.00 97.19 91 GLU A O 1
ATOM 718 N N . ALA A 1 92 ? -7.106 1.809 -5.369 1.00 97.88 92 ALA A N 1
ATOM 719 C CA . ALA A 1 92 ? -5.728 2.262 -5.311 1.00 97.88 92 ALA A CA 1
ATOM 720 C C . ALA A 1 92 ? -5.334 2.996 -6.596 1.00 97.88 92 ALA A C 1
ATOM 722 O O . ALA A 1 92 ? -5.787 2.657 -7.694 1.00 97.88 92 ALA A O 1
ATOM 723 N N . THR A 1 93 ? -4.450 3.973 -6.436 1.00 97.56 93 THR A N 1
ATOM 724 C CA . THR A 1 93 ? -3.694 4.600 -7.516 1.00 97.56 93 THR A CA 1
ATOM 725 C C . THR A 1 93 ? -2.220 4.311 -7.294 1.00 97.56 93 THR A C 1
ATOM 727 O O . THR A 1 93 ? -1.673 4.718 -6.270 1.00 97.56 93 THR A O 1
ATOM 730 N N . GLU A 1 94 ? -1.577 3.642 -8.246 1.00 95.69 94 GLU A N 1
ATOM 731 C CA . GLU A 1 94 ? -0.119 3.544 -8.303 1.00 95.69 94 GLU A CA 1
ATOM 732 C C . GLU A 1 94 ? 0.458 4.656 -9.171 1.00 95.69 94 GLU A C 1
ATOM 734 O O . GLU A 1 94 ? -0.159 5.096 -10.146 1.00 95.69 94 GLU A O 1
ATOM 739 N N . LEU A 1 95 ? 1.654 5.117 -8.824 1.00 93.88 95 LEU A N 1
ATOM 740 C CA . LEU A 1 95 ? 2.387 6.044 -9.666 1.00 93.88 95 LEU A CA 1
ATOM 741 C C . LEU A 1 95 ? 3.410 5.294 -10.507 1.00 93.88 95 LEU A C 1
ATOM 743 O O . LEU A 1 95 ? 4.082 4.378 -10.034 1.00 93.88 95 LEU A O 1
ATOM 747 N N . VAL A 1 96 ? 3.555 5.725 -11.754 1.00 92.12 96 VAL A N 1
ATOM 748 C CA . VAL A 1 96 ? 4.496 5.151 -12.718 1.00 92.12 96 VAL A CA 1
ATOM 749 C C . VAL A 1 96 ? 5.453 6.235 -13.184 1.00 92.12 96 VAL A C 1
ATOM 751 O O . VAL A 1 96 ? 5.017 7.299 -13.622 1.00 92.12 96 VAL A O 1
ATOM 754 N N . SER A 1 97 ? 6.750 5.956 -13.118 1.00 88.06 97 SER A N 1
ATOM 755 C CA . SER A 1 97 ? 7.806 6.835 -13.622 1.00 88.06 97 SER A CA 1
ATOM 756 C C . SER A 1 97 ? 8.408 6.276 -14.909 1.00 88.06 97 SER A C 1
ATOM 758 O O . SER A 1 97 ? 8.247 5.095 -15.235 1.00 88.06 97 SER A O 1
ATOM 760 N N . GLN A 1 98 ? 9.108 7.120 -15.664 1.00 82.88 98 GLN A N 1
ATOM 761 C CA . GLN A 1 98 ? 9.922 6.647 -16.776 1.00 82.88 98 GLN A CA 1
ATOM 762 C C . GLN A 1 98 ? 11.185 5.968 -16.236 1.00 82.88 98 GLN A C 1
ATOM 764 O O . GLN A 1 98 ? 11.909 6.539 -15.425 1.00 82.88 98 GLN A O 1
ATOM 769 N N . SER A 1 99 ? 11.468 4.759 -16.718 1.00 75.38 99 SER A N 1
ATOM 770 C CA . SER A 1 99 ? 12.741 4.100 -16.439 1.00 75.38 99 SER A CA 1
ATOM 771 C C . SER A 1 99 ? 13.855 4.714 -17.275 1.00 75.38 99 SER A C 1
ATOM 773 O O . SER A 1 99 ? 13.706 4.882 -18.489 1.00 75.38 99 SER A O 1
ATOM 775 N N . PHE A 1 100 ? 14.982 4.984 -16.621 1.00 69.25 100 PHE A N 1
ATOM 776 C CA . PHE A 1 100 ? 16.249 5.337 -17.261 1.00 69.25 100 PHE A CA 1
ATOM 777 C C . PHE A 1 100 ? 17.308 4.232 -17.106 1.00 69.25 100 PHE A C 1
ATOM 779 O O . PHE A 1 100 ? 18.454 4.449 -17.485 1.00 69.25 100 PHE A O 1
ATOM 786 N N . GLN A 1 101 ? 16.947 3.068 -16.547 1.00 61.06 101 GLN A N 1
ATOM 787 C CA . GLN A 1 101 ? 17.868 1.931 -16.441 1.00 61.06 101 GLN A CA 1
ATOM 788 C C . GLN A 1 101 ? 18.153 1.317 -17.818 1.00 61.06 101 GLN A C 1
ATOM 790 O O . GLN A 1 101 ? 17.282 1.306 -18.697 1.00 61.06 101 GLN A O 1
ATOM 795 N N . GLU A 1 102 ? 19.373 0.796 -17.991 1.00 52.06 102 GLU A N 1
ATOM 796 C CA . GLU A 1 102 ? 19.790 0.086 -19.200 1.00 52.06 102 GLU A CA 1
ATOM 797 C C . GLU A 1 102 ? 18.863 -1.099 -19.525 1.00 52.06 102 GLU A C 1
ATOM 799 O O . GLU A 1 102 ? 18.229 -1.704 -18.661 1.00 52.06 102 GLU A O 1
ATOM 804 N N . ILE A 1 103 ? 18.759 -1.389 -20.825 1.00 54.12 103 ILE A N 1
ATOM 805 C CA . ILE A 1 103 ? 17.771 -2.276 -21.449 1.00 54.12 103 ILE A CA 1
ATOM 806 C C . ILE A 1 103 ? 17.687 -3.615 -20.688 1.00 54.12 103 ILE A C 1
ATOM 808 O O . ILE A 1 103 ? 18.654 -4.380 -20.709 1.00 54.12 103 ILE A O 1
ATOM 812 N N . PRO A 1 104 ? 16.541 -3.962 -20.069 1.00 55.38 104 PRO A N 1
ATOM 813 C CA . PRO A 1 104 ? 16.396 -5.263 -19.426 1.00 55.38 104 PRO A CA 1
ATOM 814 C C . PRO A 1 104 ? 16.577 -6.374 -20.467 1.00 55.38 104 PRO A C 1
ATOM 816 O O . PRO A 1 104 ? 16.161 -6.211 -21.617 1.00 55.38 104 PRO A O 1
ATOM 819 N N . GLN A 1 105 ? 17.123 -7.537 -20.072 1.00 60.78 105 GLN A N 1
ATOM 820 C CA . GLN A 1 105 ? 17.327 -8.681 -20.989 1.00 60.78 105 GLN A CA 1
ATOM 821 C C . GLN A 1 105 ? 16.067 -9.043 -21.795 1.00 60.78 105 GLN A C 1
ATOM 823 O O . GLN A 1 105 ? 16.153 -9.585 -22.897 1.00 60.78 105 GLN A O 1
ATOM 828 N N . LYS A 1 106 ? 14.891 -8.709 -21.255 1.00 61.06 106 LYS A N 1
ATOM 829 C CA . LYS A 1 106 ? 13.621 -8.697 -21.965 1.00 61.06 106 LYS A CA 1
ATOM 830 C C . LYS A 1 106 ? 12.959 -7.329 -21.807 1.00 61.06 106 LYS A C 1
ATOM 832 O O . LYS A 1 106 ? 12.489 -6.989 -20.725 1.00 61.06 106 LYS A O 1
ATOM 837 N N . PHE A 1 107 ? 12.885 -6.566 -22.896 1.00 69.12 107 PHE A N 1
ATOM 838 C CA . PHE A 1 107 ? 12.156 -5.299 -22.928 1.00 69.12 107 PHE A CA 1
ATOM 839 C C . PHE A 1 107 ? 10.660 -5.535 -22.688 1.00 69.12 107 PHE A C 1
ATOM 841 O O . PHE A 1 107 ? 9.990 -6.188 -23.489 1.00 69.12 107 PHE A O 1
ATOM 848 N N . VAL A 1 108 ? 10.144 -5.002 -21.582 1.00 70.69 108 VAL A N 1
ATOM 849 C CA . VAL A 1 108 ? 8.713 -5.042 -21.227 1.00 70.69 108 VAL A CA 1
ATOM 850 C C . VAL A 1 108 ? 8.069 -3.650 -21.206 1.00 70.69 108 VAL A C 1
ATOM 852 O O . VAL A 1 108 ? 6.851 -3.543 -21.114 1.00 70.69 108 VAL A O 1
ATOM 855 N N . GLY A 1 109 ? 8.867 -2.587 -21.350 1.00 71.75 109 GLY A N 1
ATOM 856 C CA . GLY A 1 109 ? 8.428 -1.193 -21.372 1.00 71.75 109 GLY A CA 1
ATOM 857 C C . GLY A 1 109 ? 9.483 -0.253 -20.786 1.00 71.75 109 GLY A C 1
ATOM 858 O O . GLY A 1 109 ? 10.480 -0.699 -20.226 1.00 71.75 109 GLY A O 1
ATOM 859 N N . ASN A 1 110 ? 9.253 1.055 -20.904 1.00 78.31 110 ASN A N 1
ATOM 860 C CA . ASN A 1 110 ? 10.077 2.107 -20.294 1.00 78.31 110 ASN A CA 1
ATOM 861 C C . ASN A 1 110 ? 9.386 2.757 -19.081 1.00 78.31 110 ASN A C 1
ATOM 863 O O . ASN A 1 110 ? 9.673 3.906 -18.756 1.00 78.31 110 ASN A O 1
ATOM 867 N N . ARG A 1 111 ? 8.440 2.055 -18.450 1.00 84.62 111 ARG A N 1
ATOM 868 C CA . ARG A 1 111 ? 7.674 2.534 -17.294 1.00 84.62 111 ARG A CA 1
ATOM 869 C C . ARG A 1 111 ? 7.942 1.631 -16.102 1.00 84.62 111 ARG A C 1
ATOM 871 O O . ARG A 1 111 ? 7.894 0.412 -16.251 1.00 84.62 111 ARG A O 1
ATOM 878 N N . VAL A 1 112 ? 8.214 2.230 -14.952 1.00 86.19 112 VAL A N 1
ATOM 879 C CA . VAL A 1 112 ? 8.492 1.537 -13.689 1.00 86.19 112 VAL A CA 1
ATOM 880 C C . VAL A 1 112 ? 7.527 2.011 -12.617 1.00 86.19 112 VAL A C 1
ATOM 882 O O . VAL A 1 112 ? 7.173 3.189 -12.581 1.00 86.19 112 VAL A O 1
ATOM 885 N N . ASN A 1 113 ? 7.105 1.094 -11.749 1.00 89.88 113 ASN A N 1
ATOM 886 C CA . ASN A 1 113 ? 6.378 1.448 -10.536 1.00 89.88 113 ASN A CA 1
ATOM 887 C C . ASN A 1 113 ? 7.255 2.401 -9.707 1.00 89.88 113 ASN A C 1
ATOM 889 O O . ASN A 1 113 ? 8.431 2.129 -9.468 1.00 89.88 113 ASN A O 1
ATOM 893 N N . ALA A 1 114 ? 6.690 3.541 -9.322 1.00 90.62 114 ALA A N 1
ATOM 894 C CA . ALA A 1 114 ? 7.412 4.600 -8.641 1.00 90.62 114 ALA A CA 1
ATOM 895 C C . ALA A 1 114 ? 7.576 4.364 -7.130 1.00 90.62 114 ALA A C 1
ATOM 897 O O . ALA A 1 114 ? 8.231 5.176 -6.485 1.00 90.62 114 ALA A O 1
ATOM 898 N N . GLY A 1 115 ? 6.980 3.314 -6.557 1.00 90.75 115 GLY A N 1
ATOM 899 C CA . GLY A 1 115 ? 6.977 3.040 -5.116 1.00 90.75 115 GLY A CA 1
ATOM 900 C C . GLY A 1 115 ? 6.113 4.014 -4.309 1.00 90.75 115 GLY A C 1
ATOM 901 O O . GLY A 1 115 ? 6.400 4.275 -3.142 1.00 90.75 115 GLY A O 1
ATOM 902 N N . VAL A 1 116 ? 5.092 4.592 -4.947 1.00 92.38 116 VAL A N 1
ATOM 903 C CA . VAL A 1 116 ? 4.174 5.583 -4.371 1.00 92.38 116 VAL A CA 1
ATOM 904 C C . VAL A 1 116 ? 2.759 5.159 -4.707 1.00 92.38 116 VAL A C 1
ATOM 906 O O . VAL A 1 116 ? 2.447 4.903 -5.875 1.00 92.38 116 VAL A O 1
ATOM 909 N N . TYR A 1 117 ? 1.901 5.136 -3.693 1.00 95.44 117 TYR A N 1
ATOM 910 C CA . TYR A 1 117 ? 0.530 4.675 -3.835 1.00 95.44 117 TYR A CA 1
ATOM 911 C C . TYR A 1 117 ? -0.420 5.539 -3.014 1.00 95.44 117 TYR A C 1
ATOM 913 O O . TYR A 1 117 ? -0.126 5.855 -1.863 1.00 95.44 117 TYR A O 1
ATOM 921 N N . LEU A 1 118 ? -1.578 5.880 -3.573 1.00 96.94 118 LEU A N 1
ATOM 922 C CA . LEU A 1 118 ? -2.695 6.452 -2.820 1.00 96.94 118 LEU A CA 1
ATOM 923 C C . LEU A 1 118 ? -3.814 5.413 -2.762 1.00 96.94 118 LEU A C 1
ATOM 925 O O . LEU A 1 118 ? -4.232 4.901 -3.802 1.00 96.94 118 LEU A O 1
ATOM 929 N N . MET A 1 119 ? -4.254 5.056 -1.559 1.00 97.25 119 MET A N 1
ATOM 930 C CA . MET A 1 119 ? -5.092 3.879 -1.335 1.00 97.25 119 MET A CA 1
ATOM 931 C C . MET A 1 119 ? -6.323 4.197 -0.501 1.00 97.25 119 MET A C 1
ATOM 933 O O . MET A 1 119 ? -6.219 4.810 0.557 1.00 97.25 119 MET A O 1
ATOM 937 N N . ASN A 1 120 ? -7.476 3.692 -0.929 1.00 96.88 120 ASN A N 1
ATOM 938 C CA . ASN A 1 120 ? -8.675 3.674 -0.109 1.00 96.88 120 ASN A CA 1
ATOM 939 C C . ASN A 1 120 ? -8.582 2.570 0.956 1.00 96.88 120 ASN A C 1
ATOM 941 O O . ASN A 1 120 ? -8.104 1.471 0.658 1.00 96.88 120 ASN A O 1
ATOM 945 N N . PRO A 1 121 ? -9.126 2.777 2.170 1.00 96.38 121 PRO A N 1
ATOM 946 C CA . PRO A 1 121 ? -9.091 1.769 3.233 1.00 96.38 121 PRO A CA 1
ATOM 947 C C . PRO A 1 121 ? -9.726 0.418 2.875 1.00 96.38 121 PRO A C 1
ATOM 949 O O . PRO A 1 121 ? -9.412 -0.598 3.494 1.00 96.38 121 PRO A O 1
ATOM 952 N N . SER A 1 122 ? -10.595 0.369 1.862 1.00 95.44 122 SER A N 1
ATOM 953 C CA . SER A 1 122 ? -11.150 -0.879 1.328 1.00 95.44 122 SER A CA 1
ATOM 954 C C . SER A 1 122 ? -10.084 -1.836 0.790 1.00 95.44 122 SER A C 1
ATOM 956 O O . SER A 1 122 ? -10.267 -3.048 0.930 1.00 95.44 122 SER A O 1
ATOM 958 N N . VAL A 1 123 ? -8.957 -1.331 0.266 1.00 95.69 123 VAL A N 1
ATOM 959 C CA . VAL A 1 123 ? -7.881 -2.178 -0.276 1.00 95.69 123 VAL A CA 1
ATOM 960 C C . VAL A 1 123 ? -7.276 -3.082 0.801 1.00 95.69 123 VAL A C 1
ATOM 962 O O . VAL A 1 123 ? -6.864 -4.201 0.510 1.00 95.69 123 VAL A O 1
ATOM 965 N N . LEU A 1 124 ? -7.302 -2.654 2.071 1.00 95.44 124 LEU A N 1
ATOM 966 C CA . LEU A 1 124 ? -6.801 -3.424 3.216 1.00 95.44 124 LEU A CA 1
ATOM 967 C C . LEU A 1 124 ? -7.596 -4.719 3.455 1.00 95.44 124 LEU A C 1
ATOM 969 O O . LEU A 1 124 ? -7.162 -5.585 4.213 1.00 95.44 124 LEU A O 1
ATOM 973 N N . ASN A 1 125 ? -8.774 -4.878 2.843 1.00 94.31 125 ASN A N 1
ATOM 974 C CA . ASN A 1 125 ? -9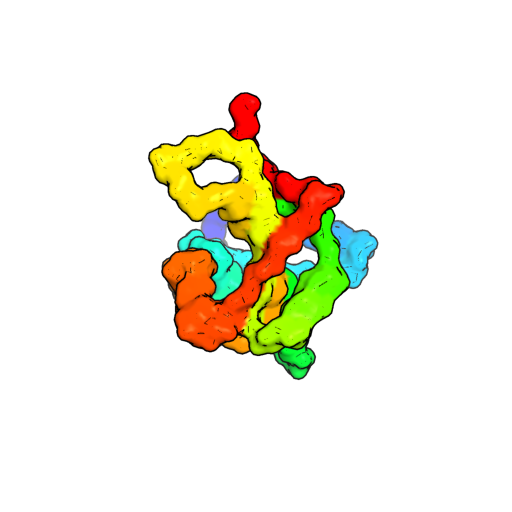.528 -6.136 2.873 1.00 94.31 125 ASN A CA 1
ATOM 975 C C . ASN A 1 125 ? -9.004 -7.174 1.874 1.00 94.31 125 ASN A C 1
ATOM 977 O O . ASN A 1 125 ? -9.380 -8.338 1.971 1.00 94.31 125 ASN A O 1
ATOM 981 N N . ARG A 1 126 ? -8.135 -6.767 0.942 1.00 94.94 126 ARG A N 1
ATOM 982 C CA . ARG A 1 126 ? -7.453 -7.654 -0.010 1.00 94.94 126 ARG A CA 1
ATOM 983 C C . ARG A 1 126 ? -6.127 -8.194 0.523 1.00 94.94 126 ARG A C 1
ATOM 985 O O . ARG A 1 126 ? -5.536 -9.055 -0.120 1.00 94.94 126 ARG A O 1
ATOM 992 N N . ILE A 1 127 ? -5.644 -7.652 1.641 1.00 95.25 127 ILE A N 1
ATOM 993 C CA . ILE A 1 127 ? -4.325 -7.955 2.194 1.00 95.25 127 ILE A CA 1
ATOM 994 C C . ILE A 1 127 ? -4.474 -8.981 3.317 1.00 95.25 127 ILE A C 1
ATOM 996 O O . ILE A 1 127 ? -5.172 -8.743 4.304 1.00 95.25 127 ILE A O 1
ATOM 1000 N N . GLU A 1 128 ? -3.804 -10.118 3.158 1.00 92.25 128 GLU A N 1
ATOM 1001 C CA . GLU A 1 128 ? -3.675 -11.149 4.186 1.00 92.25 128 GLU A CA 1
ATOM 1002 C C . GLU A 1 128 ? -2.402 -10.902 5.005 1.00 92.25 128 GLU A C 1
ATOM 1004 O O . GLU A 1 128 ? -1.404 -10.409 4.480 1.00 92.25 128 GLU A O 1
ATOM 1009 N N . LEU A 1 129 ? -2.419 -11.248 6.297 1.00 93.69 129 LEU A N 1
ATOM 1010 C CA . LEU A 1 129 ? -1.239 -11.140 7.161 1.00 93.69 129 LEU A CA 1
ATOM 1011 C C . LEU A 1 129 ? -0.285 -12.318 6.908 1.00 93.69 129 LEU A C 1
ATOM 1013 O O . LEU A 1 129 ? -0.143 -13.225 7.726 1.00 93.69 129 LEU A O 1
ATOM 1017 N N . THR A 1 130 ? 0.323 -12.317 5.727 1.00 92.12 130 THR A N 1
ATOM 1018 C CA . THR A 1 130 ? 1.279 -13.321 5.250 1.00 92.12 130 THR A CA 1
ATOM 1019 C C . THR A 1 130 ? 2.328 -12.644 4.371 1.00 92.12 130 THR A C 1
ATOM 1021 O O . THR A 1 130 ? 1.999 -11.623 3.768 1.00 92.12 130 THR A O 1
ATOM 1024 N N . PRO A 1 131 ? 3.539 -13.212 4.212 1.00 93.00 131 PRO A N 1
ATOM 1025 C CA . PRO A 1 131 ? 4.517 -12.710 3.252 1.00 93.00 131 PRO A CA 1
ATOM 1026 C C . PRO A 1 131 ? 3.910 -12.571 1.853 1.00 93.00 131 PRO A C 1
ATOM 1028 O O . PRO A 1 131 ? 3.556 -13.569 1.221 1.00 93.00 131 PRO A O 1
ATOM 1031 N N . THR A 1 132 ? 3.680 -11.339 1.403 1.00 92.00 132 THR A N 1
ATOM 1032 C CA . THR A 1 132 ? 2.946 -11.059 0.162 1.00 92.00 132 THR A CA 1
ATOM 1033 C C . THR A 1 132 ? 3.423 -9.764 -0.490 1.00 92.00 132 THR A C 1
ATOM 1035 O O . THR A 1 132 ? 3.442 -8.701 0.134 1.00 92.00 132 THR A O 1
ATOM 1038 N N . SER A 1 133 ? 3.738 -9.839 -1.785 1.00 92.88 133 SER A N 1
ATOM 1039 C CA . SER A 1 133 ? 4.060 -8.665 -2.596 1.00 92.88 133 SER A CA 1
ATOM 1040 C C . SER A 1 133 ? 2.794 -7.932 -3.047 1.00 92.88 133 SER A C 1
ATOM 1042 O O . SER A 1 133 ? 1.785 -8.524 -3.454 1.00 92.88 133 SER A O 1
ATOM 1044 N N . MET A 1 134 ? 2.882 -6.606 -3.013 1.00 94.06 134 MET A N 1
ATOM 1045 C CA . MET A 1 134 ? 1.854 -5.680 -3.470 1.00 94.06 134 MET A CA 1
ATOM 1046 C C . MET A 1 134 ? 1.551 -5.883 -4.947 1.00 94.06 134 MET A C 1
ATOM 1048 O O . MET A 1 134 ? 0.401 -6.098 -5.320 1.00 94.06 134 MET A O 1
ATOM 1052 N N . GLU A 1 135 ? 2.588 -5.894 -5.770 1.00 90.94 135 GLU A N 1
ATOM 1053 C CA . GLU A 1 135 ? 2.520 -5.907 -7.226 1.00 90.94 135 GLU A CA 1
ATOM 1054 C C . GLU A 1 135 ? 2.035 -7.259 -7.754 1.00 90.94 135 GLU A C 1
ATOM 1056 O O . GLU A 1 135 ? 1.230 -7.321 -8.682 1.00 90.94 135 GLU A O 1
ATOM 1061 N N . THR A 1 136 ? 2.505 -8.354 -7.150 1.00 89.88 136 THR A N 1
ATOM 1062 C CA . THR A 1 136 ? 2.259 -9.717 -7.651 1.00 89.88 136 THR A CA 1
ATOM 1063 C C . THR A 1 136 ? 0.981 -10.354 -7.118 1.00 89.88 136 THR A C 1
ATOM 1065 O O . THR A 1 136 ? 0.539 -11.366 -7.663 1.00 89.88 136 THR A O 1
ATOM 1068 N N . LYS A 1 137 ? 0.364 -9.791 -6.073 1.00 93.25 137 LYS A N 1
ATOM 1069 C CA . LYS A 1 137 ? -0.851 -10.357 -5.474 1.00 93.25 137 LYS A CA 1
ATOM 1070 C C . LYS A 1 137 ? -1.956 -9.328 -5.318 1.00 93.25 137 LYS A C 1
ATOM 1072 O O . LYS A 1 137 ? -3.006 -9.473 -5.945 1.00 93.25 137 LYS A O 1
ATOM 1077 N N . VAL A 1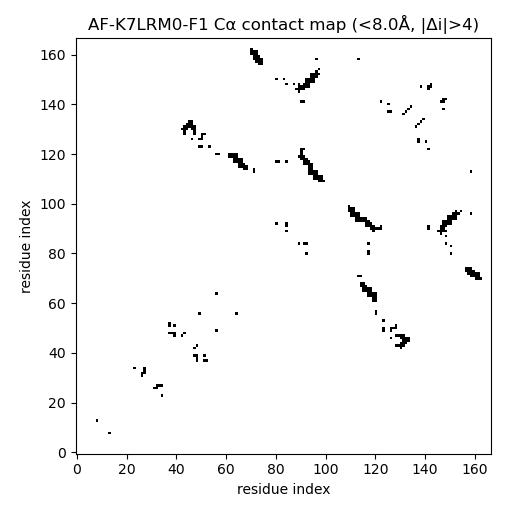 138 ? -1.736 -8.304 -4.495 1.00 95.62 138 VAL A N 1
ATOM 1078 C CA . VAL A 1 138 ? -2.787 -7.337 -4.148 1.00 95.62 138 VAL A CA 1
ATOM 1079 C C . VAL A 1 138 ? -3.212 -6.566 -5.391 1.00 95.62 138 VAL A C 1
ATOM 1081 O O . VAL A 1 138 ? -4.387 -6.584 -5.746 1.00 95.62 138 VAL A O 1
ATOM 1084 N N . PHE A 1 139 ? -2.263 -5.984 -6.118 1.00 95.75 139 PHE A N 1
ATOM 1085 C CA . PHE A 1 139 ? -2.527 -5.211 -7.326 1.00 95.75 139 PHE A CA 1
ATOM 1086 C C . PHE A 1 139 ? -3.047 -6.072 -8.469 1.00 95.75 139 PHE A C 1
ATOM 1088 O O . PHE A 1 139 ? -3.976 -5.636 -9.139 1.00 95.75 139 PHE A O 1
ATOM 1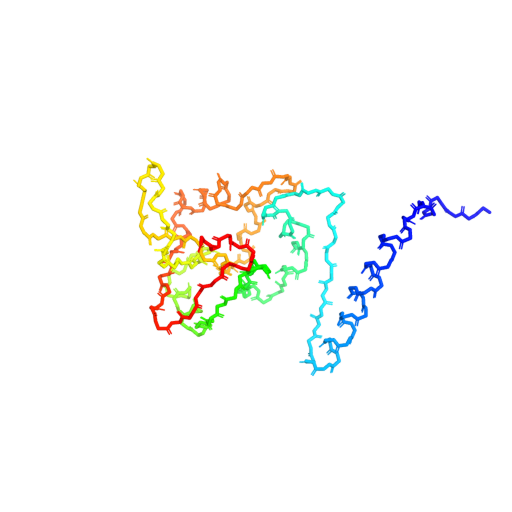095 N N . LEU A 1 140 ? -2.572 -7.311 -8.653 1.00 94.81 140 LEU A N 1
ATOM 1096 C CA . LEU A 1 140 ? -3.175 -8.212 -9.646 1.00 94.81 140 LEU A CA 1
ATOM 1097 C C . LEU A 1 140 ? -4.669 -8.440 -9.378 1.00 94.81 140 LEU A C 1
ATOM 1099 O O . LEU A 1 140 ? -5.477 -8.356 -10.304 1.00 94.81 140 LEU A O 1
ATOM 1103 N N . ASN A 1 141 ? -5.051 -8.667 -8.118 1.00 95.06 141 ASN A N 1
ATOM 1104 C CA . ASN A 1 141 ? -6.455 -8.8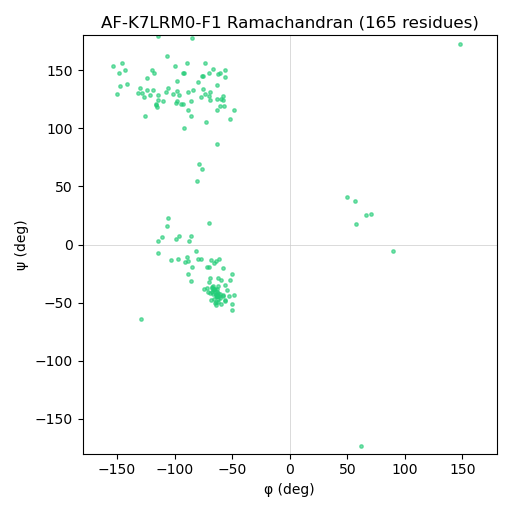37 -7.745 1.00 95.06 141 ASN A CA 1
ATOM 1105 C C . ASN A 1 141 ? -7.248 -7.530 -7.911 1.00 95.06 141 ASN A C 1
ATOM 1107 O O . ASN A 1 141 ? -8.371 -7.545 -8.410 1.00 95.06 141 ASN A O 1
ATOM 1111 N N . THR A 1 142 ? -6.669 -6.387 -7.538 1.00 97.38 142 THR A N 1
ATOM 1112 C CA . THR A 1 142 ? -7.314 -5.074 -7.689 1.00 97.38 142 THR A CA 1
ATOM 1113 C C . THR A 1 142 ? -7.491 -4.689 -9.168 1.00 97.38 142 THR A C 1
ATOM 1115 O O . THR A 1 142 ? -8.518 -4.120 -9.541 1.00 97.38 142 THR A O 1
ATOM 1118 N N . VAL A 1 143 ? -6.541 -5.045 -10.040 1.00 96.88 143 VAL A N 1
ATOM 1119 C CA . VAL A 1 143 ? -6.642 -4.890 -11.504 1.00 96.88 143 VAL A CA 1
ATOM 1120 C C . VAL A 1 143 ? -7.725 -5.797 -12.079 1.00 96.88 143 VAL A C 1
ATOM 1122 O O . VAL A 1 143 ? -8.502 -5.339 -12.918 1.00 96.88 143 VAL A O 1
ATOM 1125 N N . ALA A 1 144 ? -7.810 -7.055 -11.629 1.00 96.69 144 ALA A N 1
ATOM 1126 C CA . ALA A 1 144 ? -8.849 -7.987 -12.074 1.00 96.69 144 ALA A CA 1
ATOM 1127 C C . ALA A 1 144 ? -10.264 -7.426 -11.829 1.00 96.69 144 ALA A C 1
ATOM 1129 O O . ALA A 1 144 ? -11.142 -7.573 -12.681 1.00 96.69 144 ALA A O 1
ATOM 1130 N N . ASP A 1 145 ? -10.437 -6.685 -10.731 1.00 97.38 145 ASP A N 1
ATOM 1131 C CA . ASP A 1 145 ? -11.684 -6.002 -10.371 1.00 97.38 145 ASP A CA 1
ATOM 1132 C C . ASP A 1 145 ? -11.827 -4.591 -10.974 1.00 97.38 145 ASP A C 1
ATOM 1134 O O . ASP A 1 145 ? -12.816 -3.905 -10.715 1.00 97.38 145 ASP A O 1
ATOM 1138 N N . ARG A 1 146 ? -10.865 -4.142 -11.796 1.00 97.31 146 ARG A N 1
ATOM 1139 C CA . ARG A 1 146 ? -10.811 -2.792 -12.397 1.00 97.31 146 ARG A CA 1
ATOM 1140 C C . ARG A 1 146 ? -10.831 -1.665 -11.359 1.00 97.31 146 ARG A C 1
ATOM 1142 O O . ARG A 1 146 ? -11.458 -0.627 -11.562 1.00 97.31 146 ARG A O 1
ATOM 1149 N N . LYS A 1 147 ? -10.151 -1.884 -10.235 1.00 98.19 147 LYS A N 1
ATOM 1150 C CA . LYS A 1 147 ? -10.067 -0.947 -9.108 1.00 98.19 147 LYS A CA 1
ATOM 1151 C C . LYS A 1 147 ? -8.662 -0.388 -8.867 1.00 98.19 147 LYS A C 1
ATOM 1153 O O . LYS A 1 147 ? -8.481 0.356 -7.909 1.00 98.19 147 LYS A O 1
ATOM 1158 N N . LEU A 1 148 ? -7.680 -0.724 -9.705 1.00 98.06 148 LEU A N 1
ATOM 1159 C CA . LEU A 1 148 ? -6.345 -0.122 -9.677 1.00 98.06 148 LEU A CA 1
ATOM 1160 C C . LEU A 1 148 ? -6.190 0.800 -10.883 1.00 98.06 148 LEU A C 1
ATOM 1162 O O . LEU A 1 148 ? -6.452 0.381 -12.013 1.00 98.06 148 LEU A O 1
ATOM 1166 N N . TYR A 1 149 ? -5.723 2.019 -10.639 1.00 97.94 149 TYR A N 1
ATOM 1167 C CA . TYR A 1 149 ? -5.365 2.969 -11.686 1.00 97.94 149 TYR A CA 1
ATOM 1168 C C . TYR A 1 149 ? -3.896 3.355 -11.586 1.00 97.94 149 TYR A C 1
ATOM 1170 O O . TYR A 1 149 ? -3.322 3.385 -10.503 1.00 97.94 149 TYR A O 1
ATOM 1178 N N . ALA A 1 150 ? -3.297 3.666 -12.729 1.00 95.88 150 ALA A N 1
ATOM 1179 C CA . ALA A 1 150 ? -1.897 4.039 -12.824 1.00 95.88 150 ALA A CA 1
ATOM 1180 C C . ALA A 1 150 ? -1.784 5.493 -13.299 1.00 95.88 150 ALA A C 1
ATOM 1182 O O . ALA A 1 150 ? -2.215 5.820 -14.409 1.00 95.88 150 ALA A O 1
ATOM 1183 N N . MET A 1 151 ? -1.202 6.361 -12.472 1.00 94.81 151 MET A N 1
ATOM 1184 C CA . MET A 1 151 ? -0.924 7.756 -12.813 1.00 94.81 151 MET A CA 1
ATOM 1185 C C . MET A 1 151 ? 0.528 7.896 -13.263 1.00 94.81 151 MET A C 1
ATOM 1187 O O . MET A 1 151 ? 1.457 7.562 -12.529 1.00 94.81 151 MET A O 1
ATOM 1191 N N . PHE A 1 152 ? 0.741 8.418 -14.468 1.00 91.50 152 PHE A N 1
ATOM 1192 C CA . PHE A 1 152 ? 2.090 8.697 -14.945 1.00 91.50 152 PHE A CA 1
ATOM 1193 C C . PHE A 1 152 ? 2.632 9.977 -14.301 1.00 91.50 152 PHE A C 1
ATOM 1195 O O . PHE A 1 152 ? 1.988 11.027 -14.366 1.00 91.50 152 PHE A O 1
ATOM 1202 N N . LEU A 1 153 ? 3.811 9.888 -13.688 1.00 85.62 153 LEU A N 1
ATOM 1203 C CA . LEU A 1 153 ? 4.494 11.038 -13.112 1.00 85.62 153 LEU A CA 1
ATOM 1204 C C . LEU A 1 153 ? 4.983 11.977 -14.225 1.00 85.62 153 LEU A C 1
ATOM 1206 O O . LEU A 1 153 ? 5.608 11.515 -15.184 1.00 85.62 153 LEU A O 1
ATOM 1210 N N . PRO A 1 154 ? 4.720 13.290 -14.125 1.00 74.00 154 PRO A N 1
ATOM 1211 C CA . PRO A 1 154 ? 5.214 14.246 -15.106 1.00 74.00 154 PRO A CA 1
ATOM 1212 C C . PRO A 1 154 ? 6.752 14.286 -15.102 1.00 74.00 154 PRO A C 1
ATOM 1214 O O . PRO A 1 154 ? 7.379 14.309 -14.047 1.00 74.00 154 PRO A O 1
ATOM 1217 N N . HIS A 1 155 ? 7.357 14.330 -16.295 1.00 66.56 155 HIS A N 1
ATOM 1218 C CA . HIS A 1 155 ? 8.814 14.256 -16.500 1.00 66.56 155 HIS A CA 1
ATOM 1219 C C . HIS A 1 155 ? 9.628 15.390 -15.857 1.00 66.56 155 HIS A C 1
ATOM 1221 O O . HIS A 1 155 ? 10.852 15.309 -15.826 1.00 66.56 155 HIS A O 1
ATOM 1227 N N . GLU A 1 156 ? 8.979 16.460 -15.400 1.00 65.75 156 GLU A N 1
ATOM 1228 C CA . GLU A 1 156 ? 9.659 17.618 -14.811 1.00 65.75 156 GLU A CA 1
ATOM 1229 C C . GLU A 1 156 ? 10.128 17.370 -13.367 1.00 65.75 156 GLU A C 1
ATOM 1231 O O . GLU A 1 156 ? 10.930 18.147 -12.855 1.00 65.75 156 GLU A O 1
ATOM 1236 N N . GLY A 1 157 ? 9.664 16.293 -12.722 1.00 65.12 157 GLY A N 1
ATOM 1237 C CA . GLY A 1 157 ? 10.105 15.893 -11.385 1.00 65.12 157 GLY A CA 1
ATOM 1238 C C . GLY A 1 157 ? 11.324 14.969 -11.405 1.00 65.12 157 GLY A C 1
ATOM 1239 O O . GLY A 1 157 ? 11.579 14.251 -12.376 1.00 65.12 157 GLY A O 1
ATOM 1240 N N . PHE A 1 158 ? 12.079 14.949 -10.308 1.00 75.06 158 PHE A N 1
ATOM 1241 C CA . PHE A 1 158 ? 13.117 13.940 -10.108 1.00 75.06 158 PHE A CA 1
ATOM 1242 C C . PHE A 1 158 ? 12.487 12.671 -9.529 1.00 75.06 158 PHE A C 1
ATOM 1244 O O . PHE A 1 158 ? 11.760 12.761 -8.559 1.00 75.06 158 PHE A O 1
ATOM 1251 N N . TRP A 1 159 ? 12.799 11.486 -10.051 1.00 81.75 159 TRP A N 1
ATOM 1252 C CA . TRP A 1 159 ? 12.468 10.216 -9.397 1.00 81.75 159 TRP A CA 1
ATOM 1253 C C . TRP A 1 159 ? 13.741 9.389 -9.277 1.00 81.75 159 TRP A C 1
ATOM 1255 O O . TRP A 1 159 ? 14.462 9.209 -10.266 1.00 81.75 159 TRP A O 1
ATOM 1265 N N . MET A 1 160 ? 14.053 8.927 -8.068 1.00 80.38 160 MET A N 1
ATOM 1266 C CA . MET A 1 160 ? 15.265 8.158 -7.820 1.00 80.38 160 MET A CA 1
ATOM 1267 C C . MET A 1 160 ? 15.065 7.119 -6.728 1.00 80.38 160 MET A C 1
ATOM 1269 O O . MET A 1 160 ? 14.525 7.409 -5.662 1.00 80.38 160 MET A O 1
ATOM 1273 N N . GLU A 1 161 ? 15.592 5.931 -6.991 1.00 82.38 161 GLU A N 1
ATOM 1274 C CA . GLU A 1 161 ? 15.778 4.882 -6.003 1.00 82.38 161 GLU A CA 1
ATOM 1275 C C . GLU A 1 161 ? 17.141 5.059 -5.317 1.00 82.38 161 GLU A C 1
ATOM 1277 O O . GLU A 1 161 ? 18.193 4.980 -5.961 1.00 82.38 161 GLU A O 1
ATOM 1282 N N . ILE A 1 162 ? 17.145 5.326 -4.012 1.00 80.12 162 ILE A N 1
ATOM 1283 C CA . ILE A 1 162 ? 18.373 5.388 -3.217 1.00 80.12 162 ILE A CA 1
ATOM 1284 C C . ILE A 1 162 ? 18.947 3.976 -3.102 1.00 80.12 162 ILE A C 1
ATOM 1286 O O . ILE A 1 162 ? 18.289 3.062 -2.616 1.00 80.12 162 ILE A O 1
ATOM 1290 N N . GLY A 1 163 ? 20.208 3.815 -3.502 1.00 73.50 163 GLY A N 1
ATOM 1291 C CA . GLY A 1 163 ? 20.898 2.523 -3.480 1.00 73.50 163 GLY A CA 1
ATOM 1292 C C . GLY A 1 163 ? 20.747 1.715 -4.767 1.00 73.50 163 GLY A C 1
ATOM 1293 O O . GLY A 1 163 ? 21.441 0.709 -4.918 1.00 73.50 163 GLY A O 1
ATOM 1294 N N . GLY A 1 164 ? 19.933 2.179 -5.722 1.00 64.25 164 GLY A N 1
ATOM 1295 C CA . GLY A 1 164 ? 19.981 1.665 -7.086 1.00 64.25 164 GLY A CA 1
ATOM 1296 C C . GLY A 1 164 ? 21.388 1.862 -7.646 1.00 64.25 164 GLY A C 1
ATOM 1297 O O . GLY A 1 164 ? 21.910 2.981 -7.623 1.00 64.25 164 GLY A O 1
ATOM 1298 N N . GLN A 1 165 ? 22.028 0.781 -8.104 1.00 51.00 165 GLN A N 1
ATOM 1299 C CA . GLN A 1 165 ? 23.310 0.895 -8.794 1.00 51.00 165 GLN A CA 1
ATOM 1300 C C . GLN A 1 165 ? 23.114 1.819 -9.999 1.00 51.00 165 GLN A C 1
ATOM 1302 O O . GLN A 1 165 ? 22.272 1.573 -10.861 1.00 51.00 165 GLN A O 1
ATOM 1307 N N . ARG A 1 166 ? 23.851 2.928 -9.999 1.00 47.62 166 ARG A N 1
ATOM 1308 C CA . ARG A 1 166 ? 24.141 3.684 -11.208 1.00 47.62 166 ARG A CA 1
ATOM 1309 C C . ARG A 1 166 ? 25.485 3.176 -11.690 1.00 47.62 166 ARG A C 1
ATOM 1311 O O . ARG A 1 166 ? 26.441 3.218 -10.913 1.00 47.62 166 ARG A O 1
ATOM 1318 N N . ASP A 1 167 ? 25.494 2.661 -12.908 1.00 43.97 167 ASP A N 1
ATOM 1319 C CA . ASP A 1 167 ? 26.704 2.250 -13.616 1.00 43.97 167 ASP A CA 1
ATOM 1320 C C . ASP A 1 167 ? 27.718 3.405 -13.717 1.00 43.97 167 ASP A C 1
ATOM 1322 O O . ASP A 1 167 ? 27.285 4.583 -13.818 1.00 43.97 167 ASP A O 1
#